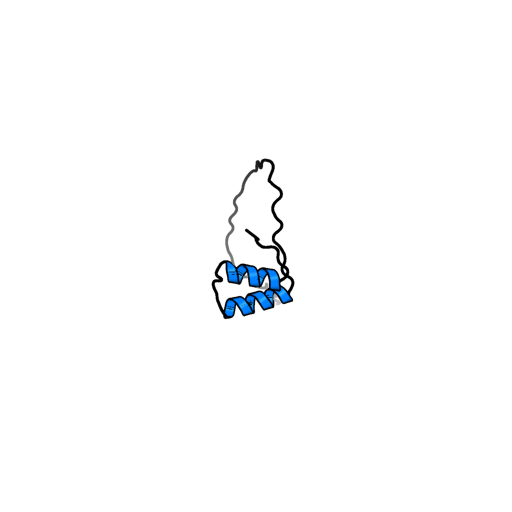Protein AF-A0A3S5B3A6-F1 (afdb_monomer_lite)

Secondary structure (DSSP, 8-state):
----PPPP----------------------PPPPPPPPHHHHHHHHHHHHH-SS--HHHHHHHHHHTT--S---

Sequence (74 aa):
MHGNGLPDLIQSRRQKHHGSKQLYRPYRKVKRTRTAFAPDQLLSLEMAFEKNHYLVGRERKELANNLFLTETQT

Foldseek 3Di:
DDDDDDDDDDDDDDDDDDDDDDDDDPDDDDPDDDDDQDPVLVVLVVVVCVVPVDDDPVRVVVSCVVSVHDPDPD

pLDDT: mean 72.05, std 14.83, range [42.31, 92.06]

Organism: NCBI:txid117903

Structure (mmCIF, N/CA/C/O backbone):
data_AF-A0A3S5B3A6-F1
#
_entry.id   AF-A0A3S5B3A6-F1
#
loop_
_atom_site.group_PDB
_atom_site.id
_atom_site.type_symbol
_atom_site.label_atom_id
_atom_site.label_alt_id
_atom_site.label_comp_id
_atom_site.label_asym_id
_atom_site.label_entity_id
_atom_site.label_seq_id
_atom_site.pdbx_PDB_ins_code
_atom_site.Cartn_x
_atom_site.Cartn_y
_atom_site.Cartn_z
_atom_site.occupancy
_atom_site.B_iso_or_equiv
_atom_site.auth_seq_id
_atom_site.auth_comp_id
_atom_site.auth_asym_id
_atom_site.auth_atom_id
_atom_site.pdbx_PDB_model_num
ATOM 1 N N . MET A 1 1 ? 11.044 27.352 -77.686 1.00 52.22 1 MET A N 1
ATOM 2 C CA . MET A 1 1 ? 10.423 26.014 -77.751 1.00 52.22 1 MET A CA 1
ATOM 3 C C . MET A 1 1 ? 10.955 25.176 -76.596 1.00 52.22 1 MET A C 1
ATOM 5 O O . MET A 1 1 ? 12.168 25.066 -76.485 1.00 52.22 1 MET A O 1
ATOM 9 N N . HIS A 1 2 ? 10.031 24.623 -75.801 1.00 43.72 2 HIS A N 1
ATOM 10 C CA . HIS A 1 2 ? 10.176 23.666 -74.684 1.00 43.72 2 HIS A CA 1
ATOM 11 C C . HIS A 1 2 ? 10.653 24.208 -73.324 1.00 43.72 2 HIS A C 1
ATOM 13 O O . HIS A 1 2 ? 11.823 24.510 -73.122 1.00 43.72 2 HIS A O 1
ATOM 19 N N . GLY A 1 3 ? 9.706 24.288 -72.381 1.00 53.88 3 GLY A N 1
ATOM 20 C CA . GLY A 1 3 ? 9.979 24.334 -70.945 1.00 53.88 3 GLY A CA 1
ATOM 21 C C . GLY A 1 3 ? 10.163 22.936 -70.353 1.00 53.88 3 GLY A C 1
ATOM 22 O O . GLY A 1 3 ? 10.025 21.959 -71.078 1.00 53.88 3 GLY A O 1
ATOM 23 N N . ASN A 1 4 ? 10.456 22.876 -69.049 1.00 49.84 4 ASN A N 1
ATOM 24 C CA . ASN A 1 4 ? 10.116 21.797 -68.107 1.00 49.84 4 ASN A CA 1
ATOM 25 C C . ASN A 1 4 ? 10.341 22.316 -66.670 1.00 49.84 4 ASN A C 1
ATOM 27 O O . ASN A 1 4 ? 11.352 22.960 -66.398 1.00 49.84 4 ASN A O 1
ATOM 31 N N . GLY A 1 5 ? 9.356 22.106 -65.790 1.00 52.84 5 GLY A N 1
ATOM 32 C CA . GLY A 1 5 ? 9.250 22.719 -64.461 1.00 52.84 5 GLY A CA 1
ATOM 33 C C . GLY A 1 5 ? 10.034 22.022 -63.342 1.00 52.84 5 GLY A C 1
ATOM 34 O O . GLY A 1 5 ? 10.282 20.819 -63.386 1.00 52.84 5 GLY A O 1
ATOM 35 N N . LEU A 1 6 ? 10.386 22.807 -62.320 1.00 64.44 6 LEU A N 1
ATOM 36 C CA . LEU A 1 6 ? 10.947 22.369 -61.037 1.00 64.44 6 LEU A CA 1
ATOM 37 C C . LEU A 1 6 ? 9.814 22.221 -59.997 1.00 64.44 6 LEU A C 1
ATOM 39 O O . LEU A 1 6 ? 8.974 23.119 -59.930 1.00 64.44 6 LEU A O 1
ATOM 43 N N . PRO A 1 7 ? 9.770 21.146 -59.186 1.00 62.28 7 PRO A N 1
ATOM 44 C CA . PRO A 1 7 ? 8.776 20.996 -58.123 1.00 62.28 7 PRO A CA 1
ATOM 45 C C . PRO A 1 7 ? 9.167 21.720 -56.819 1.00 62.28 7 PRO A C 1
ATOM 47 O O . PRO A 1 7 ? 10.314 21.656 -56.373 1.00 62.28 7 PRO A O 1
ATOM 50 N N . ASP A 1 8 ? 8.173 22.371 -56.206 1.00 58.28 8 ASP A N 1
ATOM 51 C CA . ASP A 1 8 ? 8.206 23.046 -54.901 1.00 58.28 8 ASP A CA 1
ATOM 52 C C . ASP A 1 8 ? 8.582 22.110 -53.734 1.00 58.28 8 ASP A C 1
ATOM 54 O O . ASP A 1 8 ? 8.018 21.023 -53.593 1.00 58.28 8 ASP A O 1
ATOM 58 N N . LEU A 1 9 ? 9.440 22.579 -52.813 1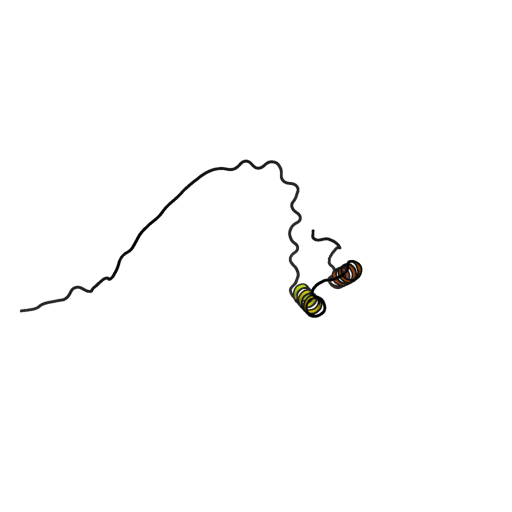.00 62.81 9 LEU A N 1
ATOM 59 C CA . LEU A 1 9 ? 9.557 22.020 -51.459 1.00 62.81 9 LEU A CA 1
ATOM 60 C C . LEU A 1 9 ? 9.433 23.134 -50.411 1.00 62.81 9 LEU A C 1
A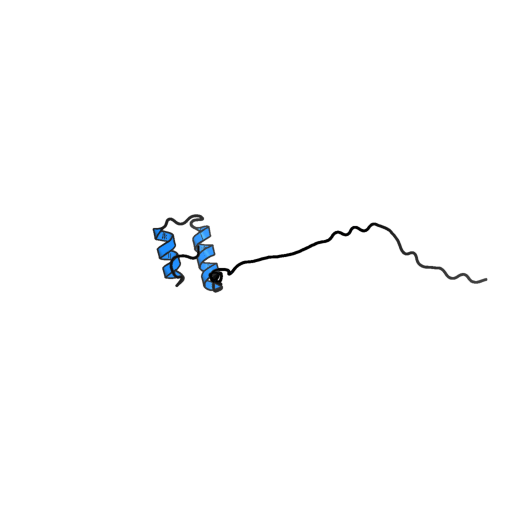TOM 62 O O . LEU A 1 9 ? 10.273 24.023 -50.277 1.00 62.81 9 LEU A O 1
ATOM 66 N N . ILE A 1 10 ? 8.333 23.061 -49.673 1.00 58.69 10 ILE A N 1
ATOM 67 C CA . ILE A 1 10 ? 7.828 24.053 -48.733 1.00 58.69 10 ILE A CA 1
ATOM 68 C C . ILE A 1 10 ? 8.362 23.807 -47.298 1.00 58.69 10 ILE A C 1
ATOM 70 O O . ILE A 1 10 ? 8.221 22.720 -46.752 1.00 58.69 10 ILE A O 1
ATOM 74 N N . GLN A 1 11 ? 8.898 24.892 -46.708 1.00 55.81 11 GLN A N 1
ATOM 75 C CA . GLN A 1 11 ? 8.905 25.339 -45.288 1.00 55.81 11 GLN A CA 1
ATOM 76 C C . GLN A 1 11 ? 9.806 24.706 -44.183 1.00 55.81 11 GLN A C 1
ATOM 78 O O . GLN A 1 11 ? 9.526 23.667 -43.605 1.00 55.81 11 GLN A O 1
ATOM 83 N N . SER A 1 12 ? 10.822 25.497 -43.781 1.00 53.53 12 SER A N 1
ATOM 84 C CA . SER A 1 12 ? 11.159 26.040 -42.432 1.00 53.53 12 SER A CA 1
ATOM 85 C C . SER A 1 12 ? 10.785 25.308 -41.113 1.00 53.53 12 SER A C 1
ATOM 87 O O . SER A 1 12 ? 9.606 25.203 -40.800 1.00 53.53 12 SER A O 1
ATOM 89 N N . ARG A 1 13 ? 11.772 25.115 -40.192 1.00 56.69 13 ARG A N 1
ATOM 90 C CA . ARG A 1 13 ? 12.005 25.916 -38.933 1.00 56.69 13 ARG A CA 1
ATOM 91 C C . ARG A 1 13 ? 12.610 25.151 -37.702 1.00 56.69 13 ARG A C 1
ATOM 93 O O . ARG A 1 13 ? 11.936 24.346 -37.084 1.00 56.69 13 ARG A O 1
ATOM 100 N N . ARG A 1 14 ? 13.812 25.609 -37.270 1.00 55.25 14 ARG A N 1
ATOM 101 C CA . ARG A 1 14 ? 14.474 25.734 -35.917 1.00 55.25 14 ARG A CA 1
ATOM 102 C C . ARG A 1 14 ? 14.856 24.519 -35.014 1.00 55.25 14 ARG A C 1
ATOM 104 O O . ARG A 1 14 ? 14.023 23.751 -34.564 1.00 55.25 14 ARG A O 1
ATOM 111 N N . GLN A 1 15 ? 16.147 24.512 -34.624 1.00 57.97 15 GLN A N 1
ATOM 112 C CA . GLN A 1 15 ? 16.903 23.647 -33.677 1.00 57.97 15 GLN A CA 1
ATOM 113 C C . GLN A 1 15 ? 16.754 24.034 -32.182 1.00 57.97 15 GLN A C 1
ATOM 115 O O . GLN A 1 15 ? 16.466 25.206 -31.944 1.00 57.97 15 GLN A O 1
ATOM 120 N N . LYS A 1 16 ? 17.131 23.147 -31.220 1.00 54.03 16 LYS A N 1
ATOM 121 C CA . LYS A 1 16 ? 17.986 23.425 -30.014 1.00 54.03 16 LYS A CA 1
ATOM 122 C C . LYS A 1 16 ? 18.530 22.141 -29.310 1.00 54.03 16 LYS A C 1
ATOM 124 O O . LYS A 1 16 ? 17.841 21.133 -29.255 1.00 54.03 16 LYS A O 1
ATOM 129 N N . HIS A 1 17 ? 19.756 22.225 -28.761 1.00 54.94 17 HIS A N 1
ATOM 130 C CA . HIS A 1 17 ? 20.548 21.216 -27.997 1.00 54.94 17 HIS A CA 1
ATOM 131 C C . HIS A 1 17 ? 20.520 21.458 -26.462 1.00 54.94 17 HIS A C 1
ATOM 133 O O . HIS A 1 17 ? 20.123 22.560 -26.114 1.00 54.94 17 HIS A O 1
ATOM 139 N N . HIS A 1 18 ? 21.020 20.525 -25.600 1.00 50.28 18 HIS A N 1
ATOM 140 C CA . HIS A 1 18 ? 21.888 20.731 -24.385 1.00 50.28 18 HIS A CA 1
ATOM 141 C C . HIS A 1 18 ? 22.367 19.400 -23.695 1.00 50.28 18 HIS A C 1
ATOM 143 O O . HIS A 1 18 ? 21.614 18.433 -23.654 1.00 50.28 18 HIS A O 1
ATOM 149 N N . GLY A 1 19 ? 23.617 19.360 -23.165 1.00 49.47 19 GLY A N 1
ATOM 150 C CA . GLY A 1 19 ? 24.260 18.279 -22.341 1.00 49.47 19 GLY A CA 1
ATOM 151 C C . GLY A 1 19 ? 23.913 18.345 -20.824 1.00 49.47 19 GLY A C 1
ATOM 152 O O . GLY A 1 19 ? 23.083 19.166 -20.473 1.00 49.47 19 GLY A O 1
ATOM 153 N N . SER A 1 20 ? 24.455 17.617 -19.815 1.00 55.25 20 SER A N 1
ATOM 154 C CA . SER A 1 20 ? 25.728 16.888 -19.575 1.00 55.25 20 SER A CA 1
ATOM 155 C C . SER A 1 20 ? 25.772 16.189 -18.155 1.00 55.25 20 SER A C 1
ATOM 157 O O . SER A 1 20 ? 25.057 16.660 -17.280 1.00 55.25 20 SER A O 1
ATOM 159 N N . LYS A 1 21 ? 26.642 15.155 -17.940 1.00 55.94 21 LYS A N 1
ATOM 160 C CA . LYS A 1 21 ? 27.357 14.600 -16.711 1.00 55.94 21 LYS A CA 1
ATOM 161 C C . LYS A 1 21 ? 26.598 14.196 -15.404 1.00 55.94 21 LYS A C 1
ATOM 163 O O . LYS A 1 21 ? 25.614 14.827 -15.075 1.00 55.94 21 LYS A O 1
ATOM 168 N N . GLN A 1 22 ? 27.009 13.304 -14.471 1.00 60.62 22 GLN A N 1
ATOM 169 C CA . GLN A 1 22 ? 27.878 12.105 -14.255 1.00 60.62 22 GLN A CA 1
ATOM 170 C C . GLN A 1 22 ? 27.506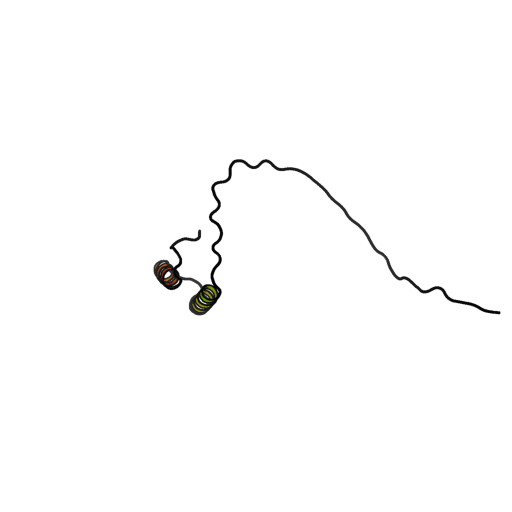 11.546 -12.833 1.00 60.62 22 GLN A C 1
ATOM 172 O O . GLN A 1 22 ? 27.110 12.327 -11.970 1.00 60.62 22 GLN A O 1
ATOM 177 N N . LEU A 1 23 ? 27.613 10.228 -12.572 1.00 68.38 23 LEU A N 1
ATOM 178 C CA . LEU A 1 23 ? 27.061 9.493 -11.401 1.00 68.38 23 LEU A CA 1
ATOM 179 C C . LEU A 1 23 ? 28.103 9.065 -10.331 1.00 68.38 23 LEU A C 1
ATOM 181 O O . LEU A 1 23 ? 29.192 8.632 -10.685 1.00 68.38 23 LEU A O 1
ATOM 185 N N . TYR A 1 24 ? 27.698 8.966 -9.051 1.00 59.31 24 TYR A N 1
ATOM 186 C CA . TYR A 1 24 ? 28.285 8.026 -8.067 1.00 59.31 24 TYR A CA 1
ATOM 187 C C . TYR A 1 24 ? 27.157 7.365 -7.241 1.00 59.31 24 TYR A C 1
ATOM 189 O O . TYR A 1 24 ? 26.297 8.064 -6.703 1.00 59.31 24 TYR A O 1
ATOM 197 N N . ARG A 1 25 ? 27.085 6.023 -7.172 1.00 63.47 25 ARG A N 1
ATOM 198 C CA . ARG A 1 25 ? 26.018 5.283 -6.450 1.00 63.47 25 ARG A CA 1
ATOM 199 C C . ARG A 1 25 ? 26.611 4.230 -5.496 1.00 63.47 25 ARG A C 1
ATOM 201 O O . ARG A 1 25 ? 27.131 3.236 -5.992 1.00 63.47 25 ARG A O 1
ATOM 208 N N . PRO A 1 26 ? 26.484 4.380 -4.163 1.00 66.56 26 PRO A N 1
ATOM 209 C CA . PRO A 1 26 ? 26.932 3.360 -3.216 1.00 66.56 26 PRO A CA 1
ATOM 210 C C . PRO A 1 26 ? 25.953 2.172 -3.133 1.00 66.56 26 PRO A C 1
ATOM 212 O O . PRO A 1 26 ? 24.775 2.297 -3.489 1.00 66.56 26 PRO A O 1
ATOM 215 N N . TYR A 1 27 ? 26.488 1.027 -2.688 1.00 65.50 27 TYR A N 1
ATOM 216 C CA . TYR A 1 27 ? 25.879 -0.309 -2.567 1.00 65.50 27 TYR A CA 1
ATOM 217 C C . TYR A 1 27 ? 24.384 -0.269 -2.211 1.00 65.50 27 TYR A C 1
ATOM 219 O O . TYR A 1 27 ? 23.985 0.138 -1.118 1.00 65.50 27 TYR A O 1
ATOM 227 N N . ARG A 1 28 ? 23.530 -0.660 -3.165 1.00 67.31 28 ARG A N 1
ATOM 228 C CA . ARG A 1 28 ? 22.071 -0.588 -3.018 1.00 67.31 28 ARG A CA 1
ATOM 229 C C . ARG A 1 28 ? 21.54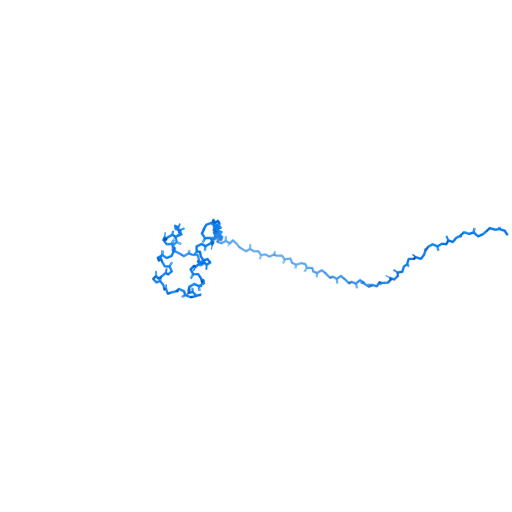8 -1.915 -2.477 1.00 67.31 28 ARG A C 1
ATOM 231 O O . ARG A 1 28 ? 21.715 -2.933 -3.140 1.00 67.31 28 ARG A O 1
ATOM 238 N N . LYS A 1 29 ? 20.882 -1.876 -1.313 1.00 73.56 29 LYS A N 1
ATOM 239 C CA . LYS A 1 29 ? 20.068 -2.979 -0.761 1.00 73.56 29 LYS A CA 1
ATOM 240 C C . LYS A 1 29 ? 19.277 -3.655 -1.887 1.00 73.56 29 LYS A C 1
ATOM 242 O O . LYS A 1 29 ? 18.722 -2.934 -2.723 1.00 73.56 29 LYS A O 1
ATOM 247 N N . VAL A 1 30 ? 19.226 -4.995 -1.897 1.00 73.81 30 VAL A N 1
ATOM 248 C CA . VAL A 1 30 ? 18.448 -5.776 -2.876 1.00 73.81 30 VAL A CA 1
ATOM 249 C C . VAL A 1 30 ? 17.048 -5.187 -2.929 1.00 73.81 30 VAL A C 1
ATOM 251 O O . VAL A 1 30 ? 16.297 -5.224 -1.952 1.00 73.81 30 VAL A O 1
ATOM 254 N N . LYS A 1 31 ? 16.737 -4.544 -4.053 1.00 69.75 31 LYS A N 1
ATOM 255 C CA . LYS A 1 31 ? 15.423 -3.957 -4.258 1.00 69.75 31 LYS A CA 1
ATOM 256 C C . LYS A 1 31 ? 14.452 -5.117 -4.346 1.00 69.75 31 LYS A C 1
ATOM 258 O O . LYS A 1 31 ? 14.658 -6.004 -5.169 1.00 69.75 31 LYS A O 1
ATOM 263 N N . ARG A 1 32 ? 13.408 -5.101 -3.518 1.00 67.00 32 ARG A N 1
ATOM 264 C CA . ARG A 1 32 ? 12.280 -6.009 -3.710 1.00 67.00 32 ARG A CA 1
ATOM 265 C C . ARG A 1 32 ? 11.788 -5.802 -5.137 1.00 67.00 32 ARG A C 1
ATOM 267 O O . ARG A 1 32 ? 11.444 -4.680 -5.517 1.00 67.00 32 ARG A O 1
ATOM 274 N N . THR A 1 33 ? 11.857 -6.850 -5.947 1.00 70.50 33 THR A N 1
ATOM 275 C CA . THR A 1 33 ? 11.288 -6.822 -7.289 1.00 70.50 33 THR A CA 1
ATOM 276 C C . THR A 1 33 ? 9.805 -6.535 -7.127 1.00 70.50 33 THR A C 1
ATOM 278 O O . THR A 1 33 ? 9.139 -7.175 -6.312 1.00 70.50 33 THR A O 1
ATOM 281 N N . ARG A 1 34 ? 9.299 -5.538 -7.858 1.00 71.38 34 ARG A N 1
ATOM 282 C CA . ARG A 1 34 ? 7.855 -5.301 -7.933 1.00 71.38 34 ARG A CA 1
ATOM 283 C C . ARG A 1 34 ? 7.223 -6.611 -8.378 1.00 71.38 34 ARG A C 1
ATOM 285 O O . ARG A 1 34 ? 7.673 -7.178 -9.372 1.00 71.38 34 ARG A O 1
ATOM 292 N N . THR A 1 35 ? 6.240 -7.111 -7.647 1.00 74.00 35 THR A N 1
ATOM 293 C CA . THR A 1 35 ? 5.563 -8.321 -8.103 1.00 74.00 35 THR A CA 1
ATOM 294 C C . THR A 1 35 ? 4.822 -8.008 -9.393 1.00 74.00 35 THR A C 1
ATOM 296 O O . THR A 1 35 ? 4.192 -6.953 -9.507 1.00 74.00 35 THR A O 1
ATOM 299 N N . ALA A 1 36 ? 4.866 -8.932 -10.339 1.00 81.25 36 ALA A N 1
ATOM 300 C CA . ALA A 1 36 ? 3.890 -8.956 -11.410 1.00 81.25 36 ALA A CA 1
ATOM 301 C C . ALA A 1 36 ? 2.658 -9.713 -10.903 1.00 81.25 36 ALA A C 1
ATOM 303 O O . ALA A 1 36 ? 2.802 -10.800 -10.343 1.00 81.25 36 ALA A O 1
ATOM 304 N N . PHE A 1 37 ? 1.476 -9.128 -11.074 1.00 83.38 37 PHE A N 1
ATOM 305 C CA . PHE A 1 37 ? 0.218 -9.836 -10.865 1.00 83.38 37 PHE A CA 1
ATOM 306 C C . PHE A 1 37 ? -0.113 -10.631 -12.129 1.00 83.38 37 PHE A C 1
ATOM 308 O O . PHE A 1 37 ? 0.089 -10.138 -13.242 1.00 83.38 37 PHE A O 1
ATOM 315 N N . ALA A 1 38 ? -0.610 -11.854 -11.966 1.00 88.38 38 ALA A N 1
ATOM 316 C CA . ALA A 1 38 ? -1.212 -12.599 -13.062 1.00 88.38 38 ALA A CA 1
ATOM 317 C C . ALA A 1 38 ? -2.482 -11.873 -13.565 1.00 88.38 38 ALA A C 1
ATOM 319 O O . ALA A 1 38 ? -3.101 -11.140 -12.789 1.00 88.38 38 ALA A O 1
ATOM 320 N N . PRO A 1 39 ? -2.912 -12.086 -14.823 1.00 87.38 39 PRO A N 1
ATOM 321 C CA . PRO A 1 39 ? -4.120 -11.454 -15.363 1.00 87.38 39 PRO A CA 1
ATOM 322 C C . PRO A 1 39 ? -5.359 -11.640 -14.474 1.00 87.38 39 PRO A C 1
ATOM 324 O O . PRO A 1 39 ? -6.061 -10.677 -14.179 1.00 87.38 39 PRO A O 1
ATOM 327 N N . ASP A 1 40 ? -5.561 -12.847 -13.944 1.00 88.44 40 ASP A N 1
ATOM 328 C CA . ASP A 1 40 ? -6.706 -13.166 -13.080 1.00 88.44 40 ASP A CA 1
ATOM 329 C C . ASP A 1 40 ? -6.656 -12.422 -11.734 1.00 88.44 40 ASP A C 1
ATOM 331 O O . ASP A 1 40 ? -7.687 -12.054 -11.160 1.00 88.44 40 ASP A O 1
ATOM 335 N N . GLN A 1 41 ? -5.443 -12.161 -11.233 1.00 88.94 41 GLN A N 1
ATOM 336 C CA . GLN A 1 41 ? -5.244 -11.384 -10.012 1.00 88.94 41 GLN A CA 1
ATOM 337 C C . GLN A 1 41 ? -5.586 -9.909 -10.238 1.00 88.94 41 GLN A C 1
ATOM 339 O O . GLN A 1 41 ? -6.184 -9.298 -9.358 1.00 88.94 41 GLN A O 1
ATOM 344 N N . LEU A 1 42 ? -5.249 -9.346 -11.404 1.00 90.19 42 LEU A N 1
ATOM 345 C CA . LEU A 1 42 ? -5.620 -7.973 -11.761 1.00 90.19 42 LEU A CA 1
ATOM 346 C C . LEU A 1 42 ? -7.137 -7.813 -11.844 1.00 90.19 42 LEU A C 1
ATOM 348 O O . LEU A 1 42 ? -7.672 -6.919 -11.198 1.00 90.19 42 LEU A O 1
ATOM 352 N N . LEU A 1 43 ? -7.826 -8.724 -12.534 1.00 91.62 43 LEU A N 1
ATOM 353 C CA . LEU A 1 43 ? -9.287 -8.694 -12.634 1.00 91.62 43 LEU A CA 1
ATOM 354 C C . LEU A 1 43 ? -9.945 -8.738 -11.249 1.00 91.62 43 LEU A C 1
ATOM 356 O O . LEU A 1 43 ? -10.849 -7.965 -10.940 1.00 91.62 43 LEU A O 1
ATOM 360 N N . SER A 1 44 ? -9.449 -9.613 -10.376 1.00 89.06 44 SER A N 1
ATOM 361 C CA . SER A 1 44 ? -9.955 -9.727 -9.008 1.00 89.06 44 SER A CA 1
ATOM 362 C C . SER A 1 44 ? -9.688 -8.463 -8.176 1.00 89.06 44 SER A C 1
ATOM 364 O O . SER A 1 44 ? -10.526 -8.075 -7.359 1.00 89.06 44 SER A O 1
ATOM 366 N N . LEU A 1 45 ? -8.543 -7.800 -8.385 1.00 89.44 45 LEU A N 1
ATOM 367 C CA . LEU A 1 45 ? -8.220 -6.514 -7.762 1.00 89.44 45 LEU A CA 1
ATOM 368 C C . LEU A 1 45 ? -9.119 -5.386 -8.283 1.00 89.44 45 LEU A C 1
ATOM 370 O O . LEU A 1 45 ? -9.590 -4.588 -7.479 1.00 89.44 45 LEU A O 1
ATOM 374 N N . GLU A 1 46 ? -9.390 -5.334 -9.587 1.00 92.06 46 GLU A N 1
ATOM 375 C CA . GLU A 1 46 ? -10.294 -4.361 -10.215 1.00 92.06 46 GLU A CA 1
ATOM 376 C C . GLU A 1 46 ? -11.719 -4.509 -9.672 1.00 92.06 46 GLU A C 1
ATOM 378 O O . GLU A 1 46 ? -12.297 -3.540 -9.185 1.00 92.06 46 GLU A O 1
ATOM 383 N N . MET A 1 47 ? -12.241 -5.738 -9.623 1.00 90.88 47 MET A N 1
ATOM 384 C CA . MET A 1 47 ? -13.556 -6.029 -9.041 1.00 90.88 47 MET A CA 1
ATOM 385 C C . MET A 1 47 ? -13.643 -5.659 -7.555 1.00 90.88 47 MET A C 1
ATOM 387 O O . MET A 1 47 ? -14.695 -5.238 -7.071 1.00 90.88 47 MET A O 1
ATOM 391 N N . ALA A 1 48 ? -12.563 -5.862 -6.795 1.00 88.56 48 ALA A N 1
ATOM 392 C CA . ALA A 1 48 ? -12.511 -5.451 -5.396 1.00 88.56 48 ALA A CA 1
ATOM 393 C C . ALA A 1 48 ? -12.467 -3.920 -5.267 1.00 88.56 48 ALA A C 1
ATOM 395 O O . ALA A 1 48 ? -13.141 -3.362 -4.402 1.00 88.56 48 ALA A O 1
ATOM 396 N N . PHE A 1 49 ? -11.720 -3.253 -6.148 1.00 89.69 49 PHE A N 1
ATOM 397 C CA . PHE A 1 49 ? -11.589 -1.802 -6.183 1.00 89.69 49 PHE A CA 1
ATOM 398 C C . PHE A 1 49 ? -12.912 -1.115 -6.532 1.00 89.69 49 PHE A C 1
ATOM 400 O O . PHE A 1 49 ? -13.294 -0.182 -5.834 1.00 89.69 49 PHE A O 1
ATOM 407 N N . GLU A 1 50 ? -13.656 -1.611 -7.526 1.00 91.06 50 GLU A N 1
ATOM 408 C CA . GLU A 1 50 ? -14.989 -1.091 -7.876 1.00 91.06 50 GLU A CA 1
ATOM 409 C C . GLU A 1 50 ? -15.962 -1.119 -6.691 1.00 91.06 50 GLU A C 1
ATOM 411 O O . GLU A 1 50 ? -16.786 -0.218 -6.533 1.00 91.06 50 GLU A O 1
ATOM 416 N N . LYS A 1 51 ? -15.863 -2.149 -5.841 1.00 87.56 51 LYS A N 1
ATOM 417 C CA . LYS A 1 51 ? -16.696 -2.277 -4.639 1.00 87.56 51 LYS A CA 1
ATOM 418 C C . LYS A 1 51 ? -16.264 -1.302 -3.554 1.00 87.56 51 LYS A C 1
ATOM 420 O O . LYS A 1 51 ? -17.116 -0.655 -2.958 1.00 87.56 51 LYS A O 1
ATOM 425 N N . ASN A 1 52 ? -14.960 -1.222 -3.291 1.00 86.38 52 ASN A N 1
ATOM 426 C CA . ASN A 1 52 ? -14.369 -0.351 -2.283 1.00 86.38 52 ASN A CA 1
ATOM 427 C C . ASN A 1 52 ? -12.998 0.142 -2.759 1.00 86.38 52 ASN A C 1
ATOM 429 O O . ASN A 1 52 ? -12.019 -0.606 -2.769 1.00 86.38 52 ASN A O 1
ATOM 433 N N . HIS A 1 53 ? -12.896 1.441 -3.048 1.00 86.50 53 HIS A N 1
ATOM 434 C CA . HIS A 1 53 ? -11.629 2.059 -3.459 1.00 86.50 53 HIS A CA 1
ATOM 435 C C . HIS A 1 53 ? -10.560 2.066 -2.352 1.00 86.50 53 HIS A C 1
ATOM 437 O O . HIS A 1 53 ? -9.380 2.293 -2.624 1.00 86.50 53 HIS A O 1
ATOM 443 N N . TYR A 1 54 ? -10.963 1.817 -1.103 1.00 87.25 54 TYR A N 1
ATOM 444 C CA . TYR A 1 54 ? -10.086 1.772 0.059 1.00 87.25 54 TYR A CA 1
ATOM 445 C C . TYR A 1 54 ? -10.438 0.569 0.927 1.00 87.25 54 TYR A C 1
ATOM 447 O O . TYR A 1 54 ? -11.558 0.458 1.414 1.00 87.25 54 TYR A O 1
ATOM 455 N N . LEU A 1 55 ? -9.462 -0.310 1.143 1.00 83.25 55 LEU A N 1
ATOM 456 C CA . LEU A 1 55 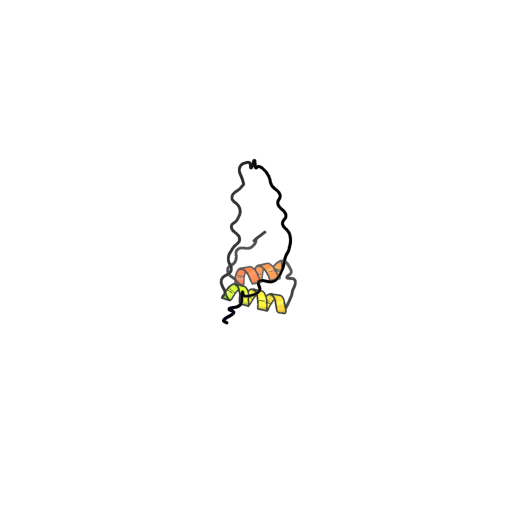? -9.605 -1.471 2.018 1.00 83.25 55 LEU A CA 1
ATOM 457 C C . LEU A 1 55 ? -9.078 -1.142 3.414 1.00 83.25 55 LEU A C 1
ATOM 459 O O . LEU A 1 55 ? -7.991 -0.567 3.548 1.00 83.25 55 LEU A O 1
ATOM 463 N N . VAL A 1 56 ? -9.786 -1.571 4.459 1.00 85.19 56 VAL A N 1
ATOM 464 C CA . VAL A 1 56 ? -9.228 -1.550 5.822 1.00 85.19 56 VAL A CA 1
ATOM 465 C C . VAL A 1 56 ? -8.283 -2.738 6.035 1.00 85.19 56 VAL A C 1
ATOM 467 O O . VAL A 1 56 ? -8.341 -3.738 5.322 1.00 85.19 56 VAL A O 1
ATOM 470 N N . GLY A 1 57 ? -7.375 -2.651 7.017 1.00 83.88 57 GLY A N 1
ATOM 471 C CA . GLY A 1 57 ? -6.266 -3.608 7.179 1.00 83.88 57 GLY A CA 1
ATOM 472 C C . GLY A 1 57 ? -6.672 -5.091 7.175 1.00 83.88 57 GLY A C 1
ATOM 473 O O . GLY A 1 57 ? -5.951 -5.908 6.604 1.00 83.88 57 GLY A O 1
ATOM 474 N N . ARG A 1 58 ? -7.842 -5.422 7.743 1.00 86.00 58 ARG A N 1
ATOM 475 C CA . ARG A 1 58 ? -8.423 -6.774 7.722 1.00 86.00 58 ARG A CA 1
ATOM 476 C C . ARG A 1 58 ? -8.841 -7.208 6.316 1.00 86.00 58 ARG A C 1
ATOM 478 O O . ARG A 1 58 ? -8.405 -8.258 5.859 1.00 86.00 58 ARG A O 1
ATOM 485 N N . GLU A 1 59 ? -9.629 -6.391 5.624 1.00 83.88 59 GLU A N 1
ATOM 486 C CA . GLU A 1 59 ? -10.112 -6.681 4.267 1.00 83.88 59 GLU A CA 1
ATOM 487 C C . GLU A 1 59 ? -8.951 -6.820 3.282 1.00 83.88 59 GLU A C 1
ATOM 489 O O . GLU A 1 59 ? -8.931 -7.719 2.447 1.00 83.88 59 GLU A O 1
ATOM 494 N N . ARG A 1 60 ? -7.920 -5.981 3.432 1.00 84.38 60 ARG A N 1
ATOM 495 C CA . ARG A 1 60 ? -6.690 -6.083 2.641 1.00 84.38 60 ARG A CA 1
ATOM 496 C C . ARG A 1 60 ? -6.001 -7.435 2.830 1.00 84.38 60 ARG A C 1
ATOM 498 O O . ARG A 1 60 ? -5.492 -7.996 1.864 1.00 84.38 60 ARG A O 1
ATOM 505 N N . LYS A 1 61 ? -5.957 -7.945 4.063 1.00 83.19 61 LYS A N 1
ATOM 506 C CA . LYS A 1 61 ? -5.344 -9.241 4.370 1.00 83.19 61 LYS A CA 1
ATOM 507 C C . LYS A 1 61 ? -6.144 -10.392 3.770 1.00 83.19 61 LYS A C 1
ATOM 509 O O . LYS A 1 61 ? -5.562 -11.293 3.176 1.00 83.19 61 LYS A O 1
ATOM 514 N N . GLU A 1 62 ? -7.464 -10.344 3.897 1.00 85.94 62 GLU A N 1
ATOM 515 C CA . GLU A 1 62 ? -8.362 -11.337 3.305 1.00 85.94 62 GLU A CA 1
ATOM 516 C C . GLU A 1 62 ? -8.238 -11.345 1.772 1.00 85.94 62 GLU A C 1
ATOM 518 O O . GLU A 1 62 ? -8.058 -12.408 1.180 1.00 85.94 62 GLU A O 1
ATOM 523 N N . LEU A 1 63 ? -8.203 -10.171 1.133 1.00 86.50 63 LEU A N 1
ATOM 524 C CA . LEU A 1 63 ? -7.994 -10.062 -0.311 1.00 86.50 63 LEU A CA 1
ATOM 525 C C . LEU A 1 63 ? -6.617 -10.588 -0.741 1.00 86.50 63 LEU A C 1
ATOM 527 O O . LEU A 1 63 ? -6.530 -11.337 -1.708 1.00 86.50 63 LEU A O 1
ATOM 531 N N . ALA A 1 64 ? -5.546 -10.253 -0.017 1.00 85.75 64 ALA A N 1
ATOM 532 C CA . ALA A 1 64 ? -4.210 -10.769 -0.315 1.00 85.75 64 ALA A CA 1
ATOM 533 C C . ALA A 1 64 ? -4.156 -12.303 -0.224 1.00 85.75 64 ALA A C 1
ATOM 535 O O . ALA A 1 64 ? -3.623 -12.943 -1.129 1.00 85.75 64 ALA A O 1
ATOM 536 N N . ASN A 1 65 ? -4.773 -12.893 0.804 1.00 85.94 65 ASN A N 1
ATOM 537 C CA . ASN A 1 65 ? -4.870 -14.346 0.947 1.00 85.94 65 ASN A CA 1
ATOM 538 C C . ASN A 1 65 ? -5.634 -14.985 -0.220 1.00 85.94 65 ASN A C 1
ATOM 540 O O . ASN A 1 65 ? -5.162 -15.969 -0.784 1.00 85.94 65 ASN A O 1
ATOM 544 N N . ASN A 1 66 ? -6.771 -14.404 -0.616 1.00 85.56 66 ASN A N 1
ATOM 545 C CA . ASN A 1 66 ? -7.573 -14.895 -1.742 1.00 85.56 66 ASN A CA 1
ATOM 546 C C . ASN A 1 66 ? -6.810 -14.831 -3.073 1.00 85.56 66 ASN A C 1
ATOM 548 O O . ASN A 1 66 ? -7.012 -15.667 -3.947 1.00 85.56 66 ASN A O 1
ATOM 552 N N . LEU A 1 67 ? -5.914 -13.853 -3.218 1.00 85.19 67 LEU A N 1
ATOM 553 C CA . LEU A 1 67 ? -5.056 -13.692 -4.390 1.00 85.19 67 LEU A CA 1
ATOM 554 C C . LEU A 1 67 ? -3.743 -14.480 -4.290 1.00 85.19 67 LEU A C 1
ATOM 556 O O . LEU A 1 67 ? -2.907 -14.356 -5.183 1.00 85.19 67 LEU A O 1
ATOM 560 N N . PHE A 1 68 ? -3.538 -15.269 -3.229 1.00 82.56 68 PHE A N 1
ATOM 561 C CA . PHE A 1 68 ? -2.279 -15.963 -2.931 1.00 82.56 68 PHE A CA 1
ATOM 562 C C . PHE A 1 68 ? -1.058 -15.022 -2.900 1.00 82.56 68 PHE A C 1
ATOM 564 O O . PHE A 1 68 ? 0.057 -15.394 -3.269 1.00 82.56 68 PHE A O 1
ATOM 571 N N . LEU A 1 69 ? -1.265 -13.780 -2.460 1.00 80.25 69 LEU A N 1
ATOM 572 C CA . LEU A 1 69 ? -0.227 -12.771 -2.283 1.00 80.25 69 LEU A CA 1
ATOM 573 C C . LEU A 1 69 ? 0.239 -12.766 -0.826 1.00 80.25 69 LEU A C 1
ATOM 575 O O . LEU A 1 69 ? -0.571 -12.771 0.099 1.00 80.25 69 LEU A O 1
ATOM 579 N N . THR A 1 70 ? 1.552 -12.707 -0.601 1.00 69.31 70 THR A N 1
ATOM 580 C CA . THR A 1 70 ? 2.079 -12.523 0.754 1.00 69.31 70 THR A CA 1
ATOM 581 C C . THR A 1 70 ? 1.829 -11.090 1.225 1.00 69.31 70 THR A C 1
ATOM 583 O O . THR A 1 70 ? 2.012 -10.120 0.485 1.00 69.31 70 THR A O 1
ATOM 586 N N . GLU A 1 71 ? 1.355 -10.960 2.466 1.00 57.50 71 GLU A N 1
ATOM 587 C CA . GLU A 1 71 ? 1.031 -9.686 3.107 1.00 57.50 71 GLU A CA 1
ATOM 588 C C . GLU A 1 71 ? 2.276 -8.779 3.082 1.00 57.50 71 GLU A C 1
ATOM 590 O O . GLU A 1 71 ? 3.251 -9.058 3.779 1.00 57.50 71 GLU A O 1
ATOM 595 N N . THR A 1 72 ? 2.220 -7.690 2.298 1.00 54.78 72 THR A N 1
ATOM 596 C CA . THR A 1 72 ? 3.179 -6.560 2.192 1.00 54.78 72 THR A CA 1
ATOM 597 C C . THR A 1 72 ? 4.016 -6.505 0.900 1.00 54.78 72 THR A C 1
ATOM 599 O O . THR A 1 72 ? 5.165 -6.942 0.842 1.00 54.78 72 THR A O 1
ATOM 602 N N . GLN A 1 73 ? 3.489 -5.796 -0.102 1.00 52.94 73 GLN A N 1
ATOM 603 C CA . GLN A 1 73 ? 4.300 -5.034 -1.058 1.00 52.94 73 GLN A CA 1
ATOM 604 C C . GLN A 1 73 ? 4.239 -3.558 -0.672 1.00 52.94 73 GLN A C 1
ATOM 606 O O . GLN A 1 73 ? 3.418 -2.796 -1.175 1.00 52.94 73 GLN A O 1
ATOM 611 N N . THR A 1 74 ? 5.080 -3.179 0.280 1.00 42.31 74 THR A N 1
ATOM 612 C CA . THR A 1 74 ? 5.479 -1.782 0.485 1.00 42.31 74 THR A CA 1
ATOM 613 C C . THR A 1 74 ? 6.884 -1.609 -0.053 1.00 42.31 74 THR A C 1
ATOM 615 O O . THR A 1 74 ? 7.733 -2.470 0.310 1.00 42.31 74 THR A O 1
#

InterPro domains:
  IPR001356 Homeodomain [PF00046] (31-73)
  IPR001356 Homeodomain [PS50071] (28-74)
  IPR001356 Homeodomain [cd00086] (31-73)
  IPR009057 Homedomain-like superfamily [SSF46689] (15-73)
  IPR050877 EMX/VAX/Noto Homeobox Transcription Factors [PTHR24339] (18-73)

Radius of gyration: 28.96 Å; chains: 1; bounding box: 45×42×86 Å